Protein AF-A0A2V7IZ33-F1 (afdb_monomer_lite)

Radius of gyration: 12.31 Å; chains: 1; bounding box: 24×32×30 Å

Secondary structure (DSSP, 8-state):
-EEEEEETTS-EEEEEEEEE-SSEEEEEETTEEEEEEGGGEEEEEETTTEEE-SSSPPHHHHHHHHHHSSSTT---HHHHHHHHHHTT-SS-EE---

Sequence (97 aa):
MAVALALRGGGRAQGELLAVQDTALVVLARDTVTLVPYGALEAGQFSQVGDLRETPPAPDFARQLRLVSRFPQGLTPDLLARLLAAHGQSALKVVAR

Foldseek 3Di:
DWKWFQWPVGDIFTAAFAAQDPFWTFGCGPLAGATEGLVGTQKMADPVQGIGRDPPDDPVSSLVSLVPHNHSVDADPVNVCVSQVVSVHPDHHYDDD

pLDDT: mean 95.53, std 3.86, range [65.06, 98.38]

Structure (mmCIF, N/CA/C/O backbone):
data_AF-A0A2V7IZ33-F1
#
_entry.id   AF-A0A2V7IZ33-F1
#
loop_
_atom_site.group_PDB
_atom_site.id
_atom_site.type_symbol
_atom_site.label_atom_id
_atom_site.label_alt_id
_atom_site.label_comp_id
_atom_site.label_asym_id
_atom_site.label_entity_id
_atom_site.label_seq_id
_atom_site.pdbx_PDB_ins_code
_atom_site.Cartn_x
_atom_site.Cartn_y
_atom_site.Cartn_z
_atom_site.occupancy
_atom_site.B_iso_or_equiv
_atom_site.auth_seq_id
_atom_site.auth_comp_id
_atom_site.auth_asym_id
_atom_site.auth_atom_id
_atom_site.pdbx_PDB_model_num
ATOM 1 N N . MET A 1 1 ? -8.364 0.876 -6.922 1.00 91.44 1 MET A N 1
ATOM 2 C CA . MET A 1 1 ? -7.981 -0.271 -7.793 1.00 91.44 1 MET A CA 1
ATOM 3 C C . MET A 1 1 ? -7.758 -1.531 -6.959 1.00 91.44 1 MET A C 1
ATOM 5 O O . MET A 1 1 ? -7.078 -1.437 -5.944 1.00 91.44 1 MET A O 1
ATOM 9 N N . ALA A 1 2 ? -8.255 -2.698 -7.391 1.00 96.38 2 ALA A N 1
ATOM 10 C CA . ALA A 1 2 ? -8.030 -3.973 -6.697 1.00 96.38 2 ALA A CA 1
ATOM 11 C C . ALA A 1 2 ? -6.611 -4.535 -6.915 1.00 96.38 2 ALA A C 1
ATOM 13 O O . ALA A 1 2 ? -6.087 -4.479 -8.035 1.00 96.38 2 ALA A O 1
ATOM 14 N N . VAL A 1 3 ? -6.024 -5.100 -5.857 1.00 97.38 3 VAL A N 1
ATOM 15 C CA . VAL A 1 3 ? -4.674 -5.680 -5.840 1.00 97.38 3 VAL A CA 1
ATOM 16 C C . VAL A 1 3 ? -4.607 -6.985 -5.055 1.00 97.38 3 VAL A C 1
ATOM 18 O O . VAL A 1 3 ? -5.328 -7.170 -4.073 1.00 97.38 3 VAL A O 1
ATOM 21 N N . ALA A 1 4 ? -3.687 -7.858 -5.457 1.00 97.75 4 ALA A N 1
ATOM 22 C CA . ALA A 1 4 ? -3.270 -9.037 -4.708 1.00 97.75 4 ALA A CA 1
ATOM 23 C C . ALA A 1 4 ? -1.743 -9.043 -4.585 1.00 97.75 4 ALA A C 1
ATOM 25 O O . ALA A 1 4 ? -1.038 -8.941 -5.580 1.00 97.75 4 ALA A O 1
ATOM 26 N N . LEU A 1 5 ? -1.229 -9.138 -3.367 1.00 97.44 5 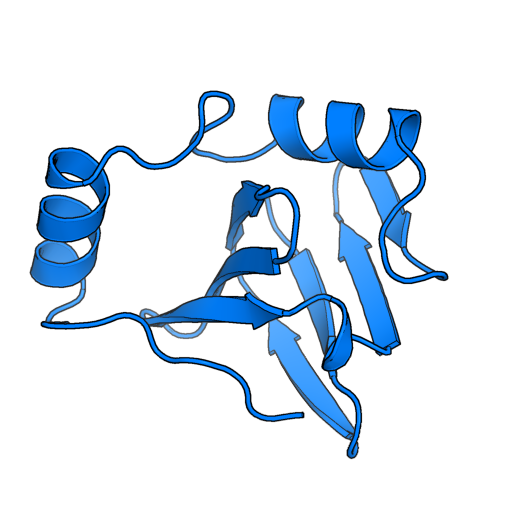LEU A N 1
ATOM 27 C CA . LEU A 1 5 ? 0.188 -9.047 -3.036 1.00 97.44 5 LEU A CA 1
ATOM 28 C C . LEU A 1 5 ? 0.651 -10.366 -2.417 1.00 97.44 5 LEU A C 1
ATOM 30 O O . LEU A 1 5 ? 0.039 -10.849 -1.460 1.00 97.44 5 LEU A O 1
ATOM 34 N N . ALA A 1 6 ? 1.738 -10.918 -2.946 1.00 97.00 6 ALA A N 1
ATOM 35 C CA . ALA A 1 6 ? 2.485 -12.010 -2.341 1.00 97.00 6 ALA A CA 1
ATOM 36 C C . ALA A 1 6 ? 3.589 -11.414 -1.464 1.00 97.00 6 ALA A C 1
ATOM 38 O O . ALA A 1 6 ? 4.399 -10.610 -1.928 1.00 97.00 6 ALA A O 1
ATOM 39 N N . LEU A 1 7 ? 3.584 -11.772 -0.186 1.00 96.00 7 LEU A N 1
ATOM 40 C CA . LEU A 1 7 ? 4.535 -11.287 0.803 1.00 96.00 7 LEU A CA 1
ATOM 41 C C . LEU A 1 7 ? 5.644 -12.315 0.985 1.00 96.00 7 LEU A C 1
ATOM 43 O O . LEU A 1 7 ? 5.388 -13.523 0.993 1.00 96.00 7 LEU A O 1
ATOM 47 N N . ARG A 1 8 ? 6.857 -11.825 1.228 1.00 93.62 8 ARG A N 1
ATOM 48 C CA . ARG A 1 8 ? 7.969 -12.676 1.647 1.00 93.62 8 ARG A CA 1
ATOM 49 C C . ARG A 1 8 ? 7.574 -13.409 2.932 1.00 93.62 8 ARG A C 1
ATOM 51 O O . ARG A 1 8 ? 6.897 -12.853 3.794 1.00 93.62 8 ARG A O 1
ATOM 58 N N . GLY A 1 9 ? 7.922 -14.691 3.019 1.00 89.62 9 GLY A N 1
ATOM 59 C CA . GLY A 1 9 ? 7.455 -15.570 4.100 1.00 89.62 9 GLY A CA 1
ATOM 60 C C . GLY A 1 9 ? 6.088 -16.224 3.850 1.00 89.62 9 GLY A C 1
ATOM 61 O O . GLY A 1 9 ? 5.533 -16.834 4.761 1.00 89.62 9 GLY A O 1
ATOM 62 N N . GLY A 1 10 ? 5.539 -16.127 2.631 1.00 89.44 10 GLY A N 1
ATOM 63 C CA . GLY A 1 10 ? 4.354 -16.881 2.196 1.00 89.44 10 GLY A CA 1
ATOM 64 C C . GLY A 1 10 ? 3.006 -16.239 2.539 1.00 89.44 10 GLY A C 1
ATOM 65 O O . GLY A 1 10 ? 1.953 -16.822 2.273 1.00 89.44 10 GLY A O 1
ATOM 66 N N . GLY A 1 11 ? 3.013 -15.032 3.108 1.00 92.69 11 GLY A N 1
ATOM 67 C CA . GLY A 1 11 ? 1.800 -14.266 3.379 1.00 92.69 11 GLY A CA 1
ATOM 68 C C . GLY A 1 11 ? 1.142 -13.730 2.103 1.00 92.69 11 GLY A C 1
ATOM 69 O O . GLY A 1 11 ? 1.773 -13.588 1.057 1.00 92.69 11 GLY A O 1
ATOM 70 N N . ARG A 1 12 ? -0.147 -13.382 2.188 1.00 94.38 12 ARG A N 1
ATOM 71 C CA . ARG A 1 12 ? -0.873 -12.702 1.105 1.00 94.38 12 ARG A CA 1
ATOM 72 C C . ARG A 1 12 ? -1.688 -11.533 1.640 1.00 94.38 12 ARG A C 1
ATOM 74 O O . ARG A 1 12 ? -2.346 -11.660 2.672 1.00 94.38 12 ARG A O 1
ATOM 81 N N . ALA A 1 13 ? -1.687 -10.423 0.912 1.00 94.56 13 ALA A N 1
ATOM 82 C CA . ALA A 1 13 ? -2.566 -9.286 1.164 1.00 94.56 13 ALA A CA 1
ATOM 83 C C . ALA A 1 13 ? -3.395 -8.996 -0.089 1.00 94.56 13 ALA A C 1
ATOM 85 O O . ALA A 1 13 ? -2.848 -8.848 -1.174 1.00 94.56 13 ALA A O 1
ATOM 86 N N . GLN A 1 14 ? -4.715 -8.918 0.051 1.00 96.56 14 GLN A N 1
ATOM 87 C CA . GLN A 1 14 ? -5.624 -8.611 -1.050 1.00 96.56 14 GLN A CA 1
ATOM 88 C C . GLN A 1 14 ? -6.561 -7.488 -0.629 1.00 96.56 14 GLN A C 1
ATOM 90 O O . GLN A 1 14 ? -7.023 -7.466 0.516 1.00 96.56 14 GLN A O 1
ATOM 95 N N . GLY A 1 15 ? -6.838 -6.571 -1.550 1.00 96.69 15 GLY A N 1
ATOM 96 C CA . GLY A 1 15 ? -7.729 -5.453 -1.285 1.00 96.69 15 GLY A CA 1
ATOM 97 C C . GLY A 1 15 ? -7.569 -4.329 -2.294 1.00 96.69 15 GLY A C 1
ATOM 98 O O . GLY A 1 15 ? -7.441 -4.586 -3.488 1.00 96.69 15 GLY A O 1
ATOM 99 N N . GLU A 1 16 ? -7.580 -3.087 -1.822 1.00 98.00 16 GLU A N 1
ATOM 100 C CA . GLU A 1 16 ? -7.483 -1.896 -2.666 1.00 98.00 16 GLU A CA 1
ATOM 101 C C . GLU A 1 16 ? -6.122 -1.201 -2.522 1.00 98.00 16 GLU A C 1
ATOM 103 O O . GLU A 1 16 ? -5.654 -0.984 -1.407 1.00 98.00 16 GLU A O 1
ATOM 108 N N . LEU A 1 17 ? -5.510 -0.783 -3.635 1.00 98.38 17 LEU A N 1
ATOM 109 C CA . LEU A 1 17 ? -4.374 0.140 -3.615 1.00 98.38 17 LEU A CA 1
ATOM 110 C C . LEU A 1 17 ? -4.839 1.558 -3.272 1.00 98.38 17 LEU A C 1
ATOM 112 O O . LEU A 1 17 ? -5.490 2.226 -4.082 1.00 98.38 17 LEU A O 1
ATOM 116 N N . LEU A 1 18 ? -4.443 2.030 -2.093 1.00 98.31 18 LEU A N 1
ATOM 117 C CA . LEU A 1 18 ? -4.755 3.373 -1.624 1.00 98.31 18 LEU A CA 1
ATOM 118 C C . LEU A 1 18 ? -3.741 4.385 -2.145 1.00 98.31 18 LEU A C 1
ATOM 120 O O . LEU A 1 18 ? -4.137 5.390 -2.722 1.00 98.31 18 LEU A O 1
ATOM 124 N N . ALA A 1 19 ? -2.449 4.116 -1.961 1.00 98.06 19 ALA A N 1
ATOM 125 C CA . ALA A 1 19 ? -1.373 5.010 -2.376 1.00 98.06 19 ALA A CA 1
ATOM 126 C C . ALA A 1 19 ? -0.068 4.245 -2.630 1.00 98.06 19 ALA A C 1
ATOM 128 O O . ALA A 1 19 ? 0.163 3.169 -2.074 1.00 98.06 19 ALA A O 1
ATOM 129 N N . VAL A 1 20 ? 0.809 4.842 -3.436 1.00 97.50 20 VAL A N 1
ATOM 130 C CA . VAL A 1 20 ? 2.157 4.338 -3.731 1.00 97.50 20 VAL A CA 1
ATOM 131 C C . VAL A 1 20 ? 3.173 5.325 -3.172 1.00 97.50 20 VAL A C 1
ATOM 133 O O . VAL A 1 20 ? 3.216 6.478 -3.600 1.00 97.50 20 VAL A O 1
ATOM 136 N N . GLN A 1 21 ? 4.002 4.869 -2.240 1.00 95.19 21 GLN A N 1
ATOM 137 C CA . GLN A 1 21 ? 5.088 5.645 -1.646 1.00 95.19 21 GLN A CA 1
ATOM 138 C C . GLN A 1 21 ? 6.439 5.195 -2.218 1.00 95.19 21 GLN A C 1
ATOM 140 O O . GLN A 1 21 ? 6.528 4.209 -2.956 1.00 95.19 21 GLN A O 1
ATOM 145 N N . ASP A 1 22 ? 7.503 5.919 -1.879 1.00 92.75 22 ASP A N 1
ATOM 146 C CA . ASP A 1 22 ? 8.843 5.651 -2.413 1.00 92.75 22 ASP A CA 1
ATOM 147 C C . ASP A 1 22 ? 9.425 4.320 -1.915 1.00 92.75 22 ASP A C 1
ATOM 149 O O . ASP A 1 22 ? 10.223 3.693 -2.605 1.00 92.75 22 ASP A O 1
ATOM 153 N N . THR A 1 23 ? 8.995 3.846 -0.741 1.00 94.56 23 THR A N 1
ATOM 154 C CA . THR A 1 23 ? 9.515 2.618 -0.113 1.00 94.56 23 THR A CA 1
ATOM 155 C C . THR A 1 23 ? 8.443 1.567 0.194 1.00 94.56 23 THR A C 1
ATOM 157 O O . THR A 1 23 ? 8.772 0.478 0.679 1.00 94.56 23 THR A O 1
ATOM 160 N N . ALA A 1 24 ? 7.169 1.862 -0.081 1.00 96.75 24 ALA A N 1
ATOM 161 C CA . ALA A 1 24 ? 6.045 1.012 0.295 1.00 96.75 24 ALA A CA 1
ATOM 162 C C . ALA A 1 24 ? 4.796 1.234 -0.570 1.00 96.75 24 ALA A C 1
ATOM 164 O O . ALA A 1 24 ? 4.608 2.282 -1.189 1.00 96.75 24 ALA A O 1
ATOM 165 N N . LEU A 1 25 ? 3.893 0.259 -0.523 1.00 97.62 25 LEU A N 1
ATOM 166 C CA . LEU A 1 25 ? 2.502 0.397 -0.946 1.00 97.62 25 LEU A CA 1
ATOM 167 C C . LEU A 1 25 ? 1.617 0.578 0.287 1.00 97.62 25 LEU A C 1
ATOM 169 O O . LEU A 1 25 ? 1.834 -0.075 1.307 1.00 97.62 25 LEU A O 1
ATOM 173 N N . VAL A 1 26 ? 0.589 1.418 0.186 1.00 98.06 26 VAL A N 1
ATOM 174 C CA . VAL A 1 26 ? -0.484 1.482 1.184 1.00 98.06 26 VAL A CA 1
ATOM 175 C C . VAL A 1 26 ? -1.723 0.842 0.582 1.00 98.06 26 VAL A C 1
ATOM 177 O O . VAL A 1 26 ? -2.199 1.269 -0.472 1.00 98.06 26 VAL A O 1
ATOM 180 N N . VAL A 1 27 ? -2.242 -0.186 1.248 1.00 98.06 27 VAL A N 1
ATOM 181 C CA . VAL A 1 27 ? -3.401 -0.956 0.793 1.00 98.06 27 VAL A CA 1
ATOM 182 C C . VAL A 1 27 ? -4.480 -1.011 1.862 1.00 98.06 27 VAL A C 1
ATOM 184 O O . VAL A 1 27 ? -4.179 -1.072 3.051 1.00 98.06 27 VAL A O 1
ATOM 187 N N . LEU A 1 28 ? -5.741 -1.018 1.446 1.00 98.12 28 LEU A N 1
ATOM 188 C CA . LEU A 1 28 ? -6.858 -1.375 2.310 1.00 98.12 28 LEU A CA 1
ATOM 189 C C . LEU A 1 28 ? -7.122 -2.867 2.135 1.00 98.12 28 LEU A C 1
ATOM 191 O O . LEU A 1 28 ? -7.634 -3.272 1.096 1.00 98.12 28 LEU A O 1
ATOM 195 N N . ALA A 1 29 ? -6.759 -3.678 3.124 1.00 95.38 29 ALA A N 1
ATOM 196 C CA . ALA A 1 29 ? -6.915 -5.129 3.083 1.00 95.38 29 ALA A CA 1
ATOM 197 C C . ALA A 1 29 ? -7.686 -5.602 4.317 1.00 95.38 29 ALA A C 1
ATOM 199 O O . ALA A 1 29 ? -7.264 -5.322 5.438 1.00 95.38 29 ALA A O 1
ATOM 200 N N . ARG A 1 30 ? -8.793 -6.334 4.119 1.00 90.94 30 ARG A N 1
ATOM 201 C CA . ARG A 1 30 ? -9.683 -6.798 5.209 1.00 90.94 30 ARG A CA 1
ATOM 202 C C . ARG A 1 30 ? -10.052 -5.657 6.172 1.00 90.94 30 ARG A C 1
ATOM 204 O O . ARG A 1 30 ? -9.788 -5.742 7.368 1.00 90.94 30 ARG A O 1
ATOM 211 N N . ASP A 1 31 ? -10.526 -4.549 5.604 1.00 93.19 31 ASP A N 1
ATOM 212 C CA . ASP A 1 31 ? -10.888 -3.311 6.314 1.00 93.19 31 ASP A CA 1
ATOM 213 C C . ASP A 1 31 ? -9.766 -2.668 7.144 1.00 93.19 31 ASP A C 1
ATOM 215 O O . ASP A 1 31 ? -10.021 -1.781 7.949 1.00 93.19 31 ASP A O 1
ATOM 219 N N . THR A 1 32 ? -8.513 -3.074 6.913 1.00 97.12 32 THR A N 1
ATOM 220 C CA . THR A 1 32 ? -7.334 -2.537 7.592 1.00 97.12 32 THR A CA 1
ATOM 221 C C . THR A 1 32 ? -6.431 -1.803 6.606 1.00 97.12 32 THR A C 1
ATOM 223 O O . THR A 1 32 ? -5.912 -2.387 5.648 1.00 97.12 32 THR A O 1
ATOM 226 N N . VAL A 1 33 ? -6.174 -0.525 6.871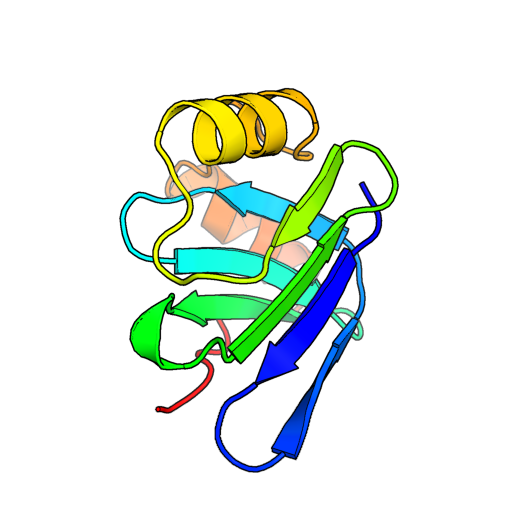 1.00 98.00 33 VAL A N 1
ATOM 227 C CA . VAL A 1 33 ? -5.151 0.273 6.198 1.00 98.00 33 VAL A CA 1
ATOM 228 C C . VAL A 1 33 ? -3.780 -0.273 6.594 1.00 98.00 33 VAL A C 1
ATOM 230 O O . VAL A 1 33 ? -3.352 -0.190 7.752 1.00 98.00 33 VAL A O 1
ATOM 233 N N . THR A 1 34 ? -3.109 -0.867 5.617 1.00 97.75 34 THR A N 1
ATOM 234 C CA . THR A 1 34 ? -1.873 -1.624 5.781 1.00 97.75 34 THR A CA 1
ATOM 235 C C . THR A 1 34 ? -0.772 -1.015 4.923 1.00 97.75 34 THR A C 1
ATOM 237 O O . THR A 1 34 ? -0.954 -0.787 3.728 1.00 97.75 34 THR A O 1
ATOM 240 N N . LEU A 1 35 ? 0.388 -0.782 5.526 1.00 97.50 35 LEU A N 1
ATOM 241 C CA . LEU A 1 35 ? 1.616 -0.410 4.840 1.00 97.50 35 LEU A CA 1
ATOM 242 C C . LEU A 1 35 ? 2.428 -1.674 4.542 1.00 97.50 35 LEU A C 1
ATOM 244 O O . LEU A 1 35 ? 2.772 -2.440 5.445 1.00 97.50 35 LEU A O 1
ATOM 248 N N . VAL A 1 36 ? 2.729 -1.881 3.263 1.00 97.50 36 VAL A N 1
ATOM 249 C CA . VAL A 1 36 ? 3.502 -3.012 2.746 1.00 97.50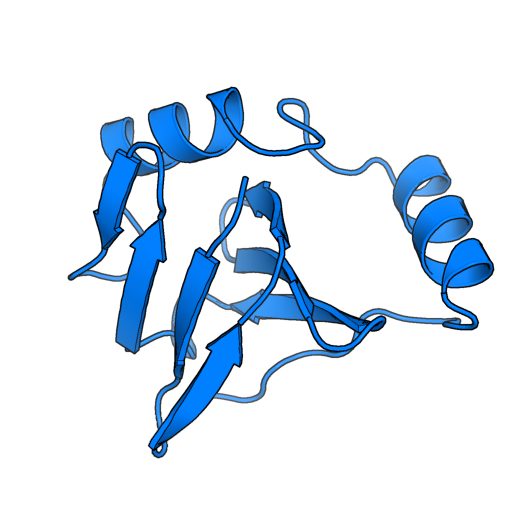 36 VAL A CA 1
ATOM 250 C C . VAL A 1 36 ? 4.825 -2.477 2.197 1.00 97.50 36 VAL A C 1
ATOM 252 O O . VAL A 1 36 ? 4.846 -1.935 1.088 1.00 97.50 36 VAL A O 1
ATOM 255 N N . PRO A 1 37 ? 5.935 -2.584 2.948 1.00 97.31 37 PRO A N 1
ATOM 256 C CA . PRO A 1 37 ? 7.249 -2.178 2.458 1.00 97.31 37 PRO A CA 1
ATOM 257 C C . PRO A 1 37 ? 7.661 -3.013 1.242 1.00 97.31 37 PRO A C 1
ATOM 259 O O . PRO A 1 37 ? 7.455 -4.226 1.242 1.00 97.31 37 PRO A O 1
ATOM 262 N N . TYR A 1 38 ? 8.336 -2.419 0.251 1.00 96.25 38 TYR A N 1
ATOM 263 C CA . TYR A 1 38 ? 8.822 -3.184 -0.913 1.00 96.25 38 TYR A CA 1
ATOM 264 C C . TYR A 1 38 ? 9.759 -4.328 -0.514 1.00 96.25 38 TYR A C 1
ATOM 266 O O . TYR A 1 38 ? 9.736 -5.384 -1.129 1.00 96.25 38 TYR A O 1
ATOM 274 N N . GLY A 1 39 ? 10.531 -4.159 0.564 1.00 95.69 39 GLY A N 1
ATOM 275 C CA . GLY A 1 39 ? 11.406 -5.212 1.088 1.00 95.69 39 GLY A CA 1
ATOM 276 C C . GLY A 1 39 ? 10.681 -6.427 1.682 1.00 95.69 39 GLY A C 1
ATOM 277 O O . GLY A 1 39 ? 11.336 -7.439 1.901 1.00 95.69 39 GLY A O 1
ATOM 278 N N . ALA A 1 40 ? 9.374 -6.331 1.947 1.00 96.12 40 ALA A N 1
ATOM 279 C CA . ALA A 1 40 ? 8.525 -7.434 2.408 1.00 96.12 40 ALA A CA 1
ATOM 280 C C . ALA A 1 40 ? 7.640 -8.001 1.281 1.00 96.12 40 ALA A C 1
ATOM 282 O O . ALA A 1 40 ? 6.932 -8.986 1.481 1.00 96.12 40 ALA A O 1
ATOM 283 N N . LEU A 1 41 ? 7.658 -7.381 0.099 1.00 96.06 41 LEU A N 1
ATOM 284 C CA . LEU A 1 41 ? 6.877 -7.795 -1.057 1.00 96.06 41 LEU A CA 1
ATOM 285 C C . LEU A 1 41 ? 7.714 -8.750 -1.923 1.00 96.06 41 LEU A C 1
ATOM 287 O O . LEU A 1 41 ? 8.913 -8.549 -2.120 1.00 96.06 41 LEU A O 1
ATOM 291 N N . GLU A 1 42 ? 7.089 -9.819 -2.397 1.00 96.12 42 GLU A N 1
ATOM 292 C CA . GLU A 1 42 ? 7.690 -10.778 -3.329 1.00 96.12 42 GLU A CA 1
ATOM 293 C C . GLU A 1 42 ? 7.186 -10.521 -4.750 1.00 96.12 42 GLU A C 1
ATOM 295 O O . GLU A 1 42 ? 7.976 -10.356 -5.672 1.00 96.12 42 GLU A O 1
ATOM 300 N N . ALA A 1 43 ? 5.867 -10.410 -4.909 1.00 96.75 43 ALA A N 1
ATOM 301 C CA . ALA A 1 43 ? 5.213 -10.099 -6.173 1.00 96.75 43 ALA A CA 1
ATOM 302 C C . ALA A 1 43 ? 3.855 -9.431 -5.922 1.00 96.75 43 ALA A C 1
ATOM 304 O O . ALA A 1 43 ? 3.314 -9.474 -4.814 1.00 96.75 43 ALA A O 1
ATOM 305 N N . GLY A 1 44 ? 3.266 -8.832 -6.953 1.00 97.50 44 GLY A N 1
ATOM 306 C CA . GLY A 1 44 ? 1.930 -8.249 -6.870 1.00 97.50 44 GLY A CA 1
ATOM 307 C C . GLY A 1 44 ? 1.180 -8.307 -8.191 1.00 97.50 44 GLY A C 1
ATOM 308 O O . GLY A 1 44 ? 1.787 -8.284 -9.251 1.00 97.50 44 GLY A O 1
ATOM 309 N N . GLN A 1 45 ? -0.142 -8.351 -8.125 1.00 98.00 45 GLN A N 1
ATOM 310 C CA . GLN A 1 45 ? -1.041 -8.265 -9.268 1.00 98.00 45 GLN A CA 1
ATOM 311 C C . GLN A 1 45 ? -1.943 -7.053 -9.083 1.00 98.00 45 GLN A C 1
ATOM 313 O O . GLN A 1 45 ? -2.618 -6.916 -8.058 1.00 98.00 45 GLN A O 1
ATOM 318 N N . PHE A 1 46 ? -1.949 -6.174 -10.077 1.00 97.94 46 PHE A N 1
ATOM 319 C CA . PHE A 1 46 ? -2.685 -4.919 -10.070 1.00 97.94 46 PHE A CA 1
ATOM 320 C C . PHE A 1 46 ? -3.673 -4.943 -11.226 1.00 97.94 46 PHE A C 1
ATOM 322 O O . PHE A 1 46 ? -3.275 -4.876 -12.386 1.00 97.94 46 PHE A O 1
ATOM 329 N N . SER A 1 47 ? -4.964 -5.027 -10.907 1.00 96.62 47 SER A N 1
ATOM 330 C CA . SER A 1 47 ? -6.036 -5.293 -11.885 1.00 96.62 47 SER A CA 1
ATOM 331 C C . SER A 1 47 ? -6.060 -4.369 -13.112 1.00 96.62 47 SER A C 1
ATOM 333 O O . SER A 1 47 ? -6.547 -4.783 -14.157 1.00 96.62 47 SER A O 1
ATOM 335 N N . GLN A 1 48 ? -5.540 -3.141 -13.008 1.00 95.75 48 GLN A N 1
ATOM 336 C CA . GLN A 1 48 ? -5.541 -2.156 -14.099 1.00 95.75 48 GLN A CA 1
ATOM 337 C C . GLN A 1 48 ? -4.154 -1.878 -14.702 1.00 95.75 48 GLN A C 1
ATOM 339 O O . GLN A 1 48 ? -4.055 -1.056 -15.608 1.00 95.75 48 GLN A O 1
ATOM 344 N N . VAL A 1 49 ? -3.087 -2.512 -14.200 1.00 96.38 49 VAL A N 1
ATOM 345 C CA . VAL A 1 49 ? -1.701 -2.238 -14.638 1.00 96.38 49 VAL A CA 1
ATOM 346 C C . VAL A 1 49 ? -0.975 -3.515 -15.049 1.00 96.38 49 VAL A C 1
ATOM 348 O O . VAL A 1 49 ? -0.307 -3.530 -16.076 1.00 96.38 49 VAL A O 1
ATOM 351 N N . GLY A 1 50 ? -1.133 -4.595 -14.284 1.00 96.44 50 GLY A N 1
ATOM 352 C CA . GLY A 1 50 ? -0.479 -5.877 -14.530 1.00 96.44 50 GLY A CA 1
ATOM 353 C C . GLY A 1 50 ? 0.313 -6.374 -13.325 1.00 96.44 50 GLY A C 1
ATOM 354 O O . GLY A 1 50 ? 0.041 -6.001 -12.180 1.00 96.44 50 GLY A O 1
ATOM 355 N N . ASP A 1 51 ? 1.291 -7.234 -13.595 1.00 97.31 51 ASP A N 1
ATOM 356 C CA . ASP A 1 51 ? 2.053 -7.934 -12.566 1.00 97.31 51 ASP A CA 1
ATOM 357 C C . ASP A 1 51 ? 3.343 -7.192 -12.204 1.00 97.31 51 ASP A C 1
ATOM 359 O O . ASP A 1 51 ? 4.177 -6.892 -13.058 1.00 97.31 51 ASP A O 1
ATOM 363 N N . LEU A 1 52 ? 3.547 -6.981 -10.909 1.00 96.25 52 LEU A N 1
ATOM 364 C CA . LEU A 1 52 ? 4.822 -6.598 -10.326 1.00 96.25 52 LEU A CA 1
ATOM 365 C C . LEU A 1 52 ? 5.619 -7.857 -9.988 1.00 96.25 52 LEU A C 1
ATOM 367 O O . LEU A 1 52 ? 5.222 -8.629 -9.114 1.00 96.25 52 LEU A O 1
ATOM 371 N N . ARG A 1 53 ? 6.751 -8.043 -10.667 1.00 93.81 53 ARG A N 1
ATOM 372 C CA . ARG A 1 53 ? 7.647 -9.200 -10.483 1.00 93.81 53 ARG A CA 1
ATOM 373 C C . ARG A 1 53 ? 8.942 -8.859 -9.750 1.00 93.81 53 ARG A C 1
ATOM 375 O O . ARG A 1 53 ? 9.630 -9.755 -9.282 1.00 93.81 53 ARG A O 1
ATOM 382 N N . GLU A 1 54 ? 9.259 -7.573 -9.655 1.00 92.00 54 GLU A N 1
ATOM 383 C CA . GLU A 1 54 ? 10.481 -7.067 -9.037 1.00 92.00 54 GLU A CA 1
ATOM 384 C C . GLU A 1 54 ? 10.142 -5.941 -8.064 1.00 92.00 54 GLU A C 1
ATOM 386 O O . GLU A 1 54 ? 9.230 -5.147 -8.297 1.00 92.00 54 GLU A O 1
ATOM 391 N N . THR A 1 55 ? 10.868 -5.879 -6.952 1.00 91.75 55 THR A N 1
ATOM 392 C CA . THR A 1 55 ? 10.634 -4.907 -5.880 1.00 91.75 55 THR A CA 1
ATOM 393 C C . THR A 1 55 ? 11.959 -4.245 -5.498 1.00 91.75 55 THR A C 1
ATOM 395 O O . THR A 1 55 ? 12.891 -4.974 -5.142 1.00 91.75 55 THR A O 1
ATOM 398 N N . PRO A 1 56 ? 12.065 -2.904 -5.494 1.00 93.25 56 PRO A N 1
ATOM 399 C CA . PRO A 1 56 ? 11.006 -1.927 -5.768 1.00 93.25 56 PRO A CA 1
ATOM 400 C C . PRO A 1 56 ? 10.549 -1.917 -7.243 1.00 93.25 56 PRO A C 1
ATOM 402 O O . PRO A 1 56 ? 11.298 -2.354 -8.113 1.00 93.25 56 PRO A O 1
ATOM 405 N N . PRO A 1 57 ? 9.328 -1.430 -7.535 1.00 95.06 57 PRO A N 1
ATOM 406 C CA . PRO A 1 57 ? 8.834 -1.296 -8.902 1.00 95.06 57 PRO A CA 1
ATOM 407 C C . PRO A 1 57 ? 9.716 -0.367 -9.738 1.00 95.06 57 PRO A C 1
ATOM 409 O O . PRO A 1 57 ? 10.185 0.664 -9.251 1.00 95.06 57 PRO A O 1
ATOM 412 N N . ALA A 1 58 ? 9.858 -0.687 -11.026 1.00 95.94 58 ALA A N 1
ATOM 413 C CA . ALA A 1 58 ? 10.468 0.217 -11.994 1.00 95.94 58 ALA A CA 1
ATOM 414 C C . ALA A 1 58 ? 9.740 1.582 -12.007 1.00 95.94 58 ALA A C 1
ATOM 416 O O . ALA A 1 58 ? 8.518 1.617 -11.817 1.00 95.94 58 ALA A O 1
ATOM 417 N N . PRO A 1 59 ? 10.437 2.705 -12.273 1.00 95.12 59 PRO A N 1
ATOM 418 C CA . PRO A 1 59 ? 9.855 4.047 -12.176 1.00 95.12 59 PRO A CA 1
ATOM 419 C C . PRO A 1 59 ? 8.561 4.243 -12.976 1.00 95.12 59 PRO A C 1
ATOM 421 O O . PRO A 1 59 ? 7.607 4.839 -12.476 1.00 95.12 59 PRO A O 1
ATOM 424 N N . ASP A 1 60 ? 8.490 3.708 -14.197 1.00 95.94 60 ASP A N 1
ATOM 425 C CA . ASP A 1 60 ? 7.292 3.821 -15.035 1.00 95.94 60 ASP A CA 1
ATOM 426 C C . ASP A 1 60 ? 6.126 2.991 -14.502 1.00 95.94 60 ASP A C 1
ATOM 428 O O . ASP A 1 60 ? 4.993 3.475 -14.471 1.00 95.94 60 ASP A O 1
ATOM 432 N N . PHE A 1 61 ? 6.407 1.795 -13.984 1.00 96.75 61 PHE A N 1
ATOM 433 C CA . PHE A 1 61 ? 5.400 0.965 -13.330 1.00 96.75 61 PHE A CA 1
ATOM 434 C C . PHE A 1 61 ? 4.869 1.652 -12.066 1.00 96.75 61 PHE A C 1
ATOM 436 O O . PHE A 1 61 ? 3.661 1.770 -11.875 1.00 96.75 61 PHE A O 1
ATOM 443 N N . ALA A 1 62 ? 5.757 2.203 -11.230 1.00 96.31 62 ALA A N 1
ATOM 444 C CA . ALA A 1 62 ? 5.377 2.960 -10.038 1.00 96.31 62 ALA A CA 1
ATOM 445 C C . ALA A 1 62 ? 4.509 4.184 -10.385 1.00 96.31 62 ALA A C 1
ATOM 447 O O . ALA A 1 62 ? 3.531 4.473 -9.692 1.00 96.31 62 ALA A O 1
ATOM 448 N N . ARG A 1 63 ? 4.827 4.882 -11.483 1.00 96.19 63 ARG A N 1
ATOM 449 C CA . ARG A 1 63 ? 4.040 6.010 -12.000 1.00 96.19 63 ARG A CA 1
ATOM 450 C C . ARG A 1 63 ? 2.641 5.573 -12.429 1.00 96.19 63 ARG A C 1
ATOM 452 O O . ARG A 1 63 ? 1.671 6.227 -12.055 1.00 96.19 63 ARG A O 1
ATOM 459 N N . GLN A 1 64 ? 2.527 4.465 -13.160 1.00 97.19 64 GLN A N 1
ATOM 460 C CA . GLN A 1 64 ? 1.233 3.895 -13.541 1.00 97.19 64 GLN A CA 1
ATOM 461 C C . GLN A 1 64 ? 0.411 3.533 -12.303 1.00 97.19 64 GLN A C 1
ATOM 463 O O . GLN A 1 64 ? -0.727 3.979 -12.195 1.00 97.19 64 GLN A O 1
ATOM 468 N N . LEU A 1 65 ? 1.004 2.827 -11.331 1.00 97.56 65 LEU A N 1
ATOM 469 C CA . LEU A 1 65 ? 0.340 2.485 -10.071 1.00 97.56 65 LEU A CA 1
ATOM 470 C C . LEU A 1 65 ? -0.170 3.723 -9.317 1.00 97.56 65 LEU A C 1
ATOM 472 O O . LEU A 1 65 ? -1.278 3.686 -8.783 1.00 97.56 65 LEU A O 1
ATOM 476 N N . ARG A 1 66 ? 0.604 4.821 -9.280 1.00 97.25 66 ARG A N 1
ATOM 477 C CA . ARG A 1 66 ? 0.171 6.092 -8.670 1.00 97.25 66 ARG A CA 1
ATOM 478 C C . ARG A 1 66 ? -1.102 6.607 -9.333 1.00 97.25 66 ARG A C 1
ATOM 480 O O . ARG A 1 66 ? -2.069 6.877 -8.627 1.00 97.25 66 ARG A O 1
ATOM 487 N N . LEU A 1 67 ? -1.132 6.672 -10.665 1.00 96.88 67 LEU A N 1
ATOM 488 C CA . LEU A 1 67 ? -2.271 7.200 -11.426 1.00 96.88 67 LEU A CA 1
ATOM 489 C C . LEU A 1 67 ? -3.581 6.440 -11.174 1.00 96.88 67 LEU A C 1
ATOM 491 O O . LEU A 1 67 ? -4.640 7.058 -11.156 1.00 96.88 67 LEU A O 1
ATOM 495 N N . VAL A 1 68 ? -3.512 5.123 -10.963 1.00 96.75 68 VAL A N 1
ATOM 496 C CA . VAL A 1 68 ? -4.697 4.270 -10.742 1.00 96.75 68 VAL A CA 1
ATOM 497 C C . VAL A 1 68 ? -4.995 3.986 -9.262 1.00 96.75 68 VAL A C 1
ATOM 499 O O . VAL A 1 68 ? -5.969 3.301 -8.932 1.00 96.75 68 VAL A O 1
ATOM 502 N N . SER A 1 69 ? -4.152 4.468 -8.346 1.00 97.56 69 SER A N 1
ATOM 503 C CA . SER A 1 69 ? -4.404 4.370 -6.906 1.00 97.56 69 SER A CA 1
ATOM 504 C C . SER A 1 69 ? -5.558 5.283 -6.483 1.00 97.56 69 SER A C 1
ATOM 506 O O . SER A 1 69 ? -5.886 6.250 -7.169 1.00 97.56 69 SER A O 1
ATOM 508 N N . ARG A 1 70 ? -6.187 4.996 -5.337 1.00 97.12 70 ARG A N 1
ATOM 509 C CA . ARG A 1 70 ? -7.290 5.827 -4.824 1.00 97.12 70 ARG A CA 1
ATOM 510 C C . ARG A 1 70 ? -6.847 7.253 -4.478 1.00 97.12 70 ARG A C 1
ATOM 512 O O . ARG A 1 70 ? -7.634 8.187 -4.611 1.00 97.12 70 ARG A O 1
ATOM 519 N N . PHE A 1 71 ? -5.596 7.417 -4.055 1.00 97.19 71 PHE A N 1
ATOM 520 C CA . PHE A 1 71 ? -4.984 8.698 -3.720 1.00 97.19 71 PHE A CA 1
ATOM 521 C C . PHE A 1 71 ? -3.697 8.905 -4.539 1.00 97.19 71 PHE A C 1
ATOM 523 O O . PHE A 1 71 ? -2.595 8.714 -4.015 1.00 97.19 71 PHE A O 1
ATOM 530 N N . PRO A 1 72 ? -3.803 9.326 -5.817 1.00 95.81 72 PRO A N 1
ATOM 531 C CA . PRO A 1 72 ? -2.650 9.453 -6.718 1.00 95.81 72 PRO A CA 1
ATOM 532 C C . PRO A 1 72 ? -1.574 10.435 -6.255 1.00 95.81 72 PRO A C 1
ATOM 534 O O . PRO A 1 72 ? -0.401 10.265 -6.575 1.00 95.81 72 PRO A O 1
ATOM 537 N N . GLN A 1 73 ? -1.973 11.447 -5.481 1.00 93.12 73 GLN A N 1
ATOM 538 C CA . GLN A 1 73 ? -1.078 12.448 -4.891 1.00 93.12 73 GLN A CA 1
ATOM 539 C C . GLN A 1 73 ? -0.459 11.982 -3.559 1.00 93.12 73 GLN A C 1
ATOM 541 O O . GLN A 1 73 ? 0.239 12.744 -2.896 1.00 93.12 73 GLN A O 1
ATOM 546 N N . GLY A 1 74 ? -0.720 10.736 -3.151 1.00 93.56 74 GLY A N 1
ATOM 547 C CA . GLY A 1 74 ? -0.326 10.191 -1.859 1.00 93.56 74 GLY A CA 1
ATOM 548 C C . GLY A 1 74 ? -1.318 10.502 -0.736 1.00 93.56 74 GLY A C 1
ATOM 549 O O . GLY A 1 74 ? -2.382 11.086 -0.937 1.00 93.56 74 GLY A O 1
ATOM 550 N N . LEU A 1 75 ? -0.959 10.071 0.474 1.00 94.56 75 LEU A N 1
ATOM 551 C CA . LEU A 1 75 ? -1.733 10.292 1.695 1.00 94.56 75 LEU A CA 1
ATOM 552 C C . LEU A 1 75 ? -1.044 11.368 2.535 1.00 94.56 75 LEU A C 1
ATOM 554 O O . LEU A 1 75 ? 0.019 11.117 3.102 1.00 94.56 75 LEU A O 1
ATOM 558 N N . THR A 1 76 ? -1.650 12.552 2.633 1.00 94.44 76 THR A N 1
ATOM 559 C CA . THR A 1 76 ? -1.213 13.563 3.607 1.00 94.44 76 THR A CA 1
ATOM 560 C C . THR A 1 76 ? -1.481 13.073 5.036 1.00 94.44 76 THR A C 1
ATOM 562 O O . THR A 1 76 ? -2.351 12.215 5.225 1.00 94.44 76 THR A O 1
ATOM 565 N N . PRO A 1 77 ? -0.796 13.611 6.063 1.00 94.50 77 PRO A N 1
ATOM 566 C CA . PRO A 1 77 ? -1.019 13.203 7.452 1.00 94.50 77 PRO A CA 1
ATOM 567 C C . PRO A 1 77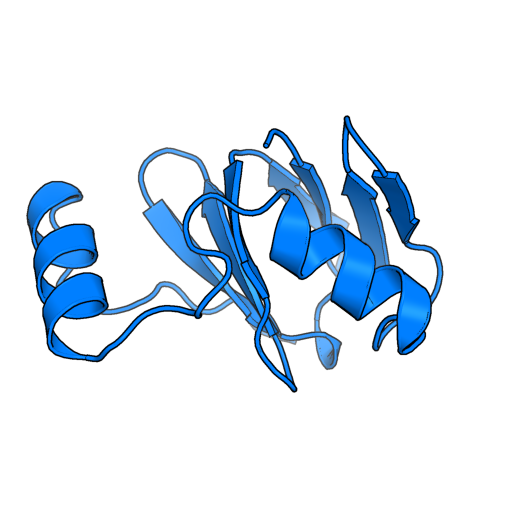 ? -2.487 13.303 7.896 1.00 94.50 77 PRO A C 1
ATOM 569 O O . PRO A 1 77 ? -3.023 12.345 8.450 1.00 94.50 77 PRO A O 1
ATOM 572 N N . ASP A 1 78 ? -3.180 14.400 7.573 1.00 96.19 78 ASP A N 1
ATOM 573 C CA . ASP A 1 78 ? -4.596 14.591 7.926 1.00 96.19 78 ASP A CA 1
ATOM 574 C C . ASP A 1 78 ? -5.540 13.633 7.192 1.00 96.19 78 ASP A C 1
ATOM 576 O O . ASP A 1 78 ? -6.591 13.246 7.709 1.00 96.19 78 ASP A O 1
A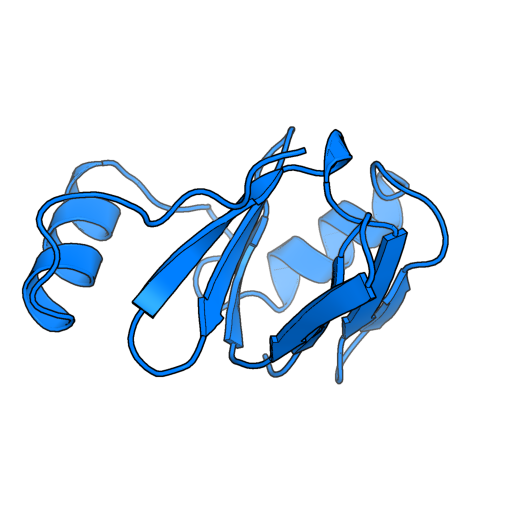TOM 580 N N . LEU A 1 79 ? -5.214 13.280 5.946 1.00 95.56 79 LEU A N 1
ATOM 581 C CA . LEU A 1 79 ? -5.996 12.317 5.178 1.00 95.56 79 LEU A CA 1
ATOM 582 C C . LEU A 1 79 ? -5.779 10.900 5.710 1.00 95.56 79 LEU A C 1
ATOM 584 O O . LEU A 1 79 ? -6.747 10.162 5.871 1.00 95.56 79 LEU A O 1
ATOM 588 N N . LEU A 1 80 ? -4.533 10.546 6.034 1.00 96.62 80 LEU A N 1
ATOM 589 C CA . LEU A 1 80 ? -4.204 9.278 6.673 1.00 96.62 80 LEU A CA 1
ATOM 590 C C . LEU A 1 80 ? -4.921 9.147 8.020 1.00 96.62 80 LEU A C 1
ATOM 592 O O . LEU A 1 80 ? -5.550 8.124 8.257 1.00 96.62 80 LEU A O 1
ATOM 596 N N . ALA A 1 81 ? -4.889 10.178 8.867 1.00 96.94 81 ALA A N 1
ATOM 597 C CA . ALA A 1 81 ? -5.567 10.164 10.163 1.00 96.94 81 ALA A CA 1
ATOM 598 C C . ALA A 1 81 ? -7.081 9.941 10.020 1.00 96.94 81 ALA A C 1
ATOM 600 O O . ALA A 1 81 ? -7.651 9.095 10.708 1.00 96.94 81 ALA A O 1
ATOM 601 N N . ARG A 1 82 ? -7.729 10.640 9.078 1.00 96.50 82 ARG A N 1
ATOM 602 C CA . ARG A 1 82 ? -9.159 10.450 8.782 1.00 96.50 82 ARG A CA 1
ATOM 603 C C . ARG A 1 82 ? -9.463 9.056 8.245 1.00 96.50 82 ARG A C 1
ATOM 605 O O . ARG A 1 82 ? -10.457 8.459 8.647 1.00 96.50 82 ARG A O 1
ATOM 612 N N . LEU A 1 83 ? -8.612 8.536 7.362 1.00 96.62 83 LEU A N 1
ATOM 613 C CA . LEU A 1 83 ? -8.763 7.192 6.817 1.00 96.62 83 LEU A CA 1
ATOM 614 C C . LEU A 1 83 ? -8.623 6.135 7.920 1.00 96.62 83 LEU A C 1
ATOM 616 O O . LEU A 1 83 ? -9.474 5.263 8.033 1.00 96.62 83 LEU A O 1
ATOM 620 N N . LEU A 1 84 ? -7.597 6.237 8.766 1.00 98.00 84 LEU A N 1
ATOM 621 C CA . LEU A 1 84 ? -7.395 5.331 9.895 1.00 98.00 84 LEU A CA 1
ATOM 622 C C . LEU A 1 84 ? -8.588 5.375 10.858 1.00 98.00 84 LEU A C 1
ATOM 624 O O . LEU A 1 84 ? -9.138 4.324 11.174 1.00 98.00 84 LEU A O 1
ATOM 628 N N . ALA A 1 85 ? -9.055 6.567 11.240 1.00 97.50 85 ALA A N 1
ATOM 629 C CA . ALA A 1 85 ? -10.217 6.725 12.113 1.00 97.50 85 ALA A CA 1
ATOM 630 C C . ALA A 1 85 ? -11.492 6.099 11.519 1.00 97.50 85 ALA A C 1
ATOM 632 O O . ALA A 1 85 ? -12.232 5.427 12.234 1.00 97.50 85 ALA A O 1
ATOM 633 N N . ALA A 1 86 ? -11.720 6.252 10.208 1.00 97.00 86 ALA A N 1
ATOM 634 C CA . ALA A 1 86 ? -12.849 5.630 9.509 1.00 97.00 86 ALA A CA 1
ATOM 635 C C . ALA A 1 86 ? -12.803 4.090 9.528 1.00 97.00 86 ALA A C 1
ATOM 637 O O . ALA A 1 86 ? -13.844 3.445 9.441 1.00 97.00 86 ALA A O 1
ATOM 638 N N . HIS A 1 87 ? -11.610 3.510 9.678 1.00 96.94 87 HIS A N 1
ATOM 639 C CA . HIS A 1 87 ? -11.376 2.071 9.803 1.00 96.94 87 HIS A CA 1
ATOM 640 C C . HIS A 1 87 ? -11.114 1.627 11.257 1.00 96.94 87 HIS A C 1
ATOM 642 O O . HIS A 1 87 ? -10.674 0.503 11.491 1.00 96.94 87 HIS A O 1
ATOM 648 N N . GLY A 1 88 ? -11.364 2.489 12.253 1.00 97.06 88 GLY A N 1
ATOM 649 C CA . GLY A 1 88 ? -11.157 2.166 13.671 1.00 97.06 88 GLY A CA 1
ATOM 650 C C . GLY A 1 88 ? -9.688 1.976 14.071 1.00 97.06 88 GLY A C 1
ATOM 651 O O . GLY A 1 88 ? -9.395 1.347 15.085 1.00 97.06 88 GLY A O 1
ATOM 652 N N . GLN A 1 89 ? -8.754 2.501 13.278 1.00 97.69 89 GLN A N 1
ATOM 653 C CA . GLN A 1 89 ? -7.317 2.417 13.510 1.00 97.69 89 GLN A CA 1
ATOM 654 C C . GLN A 1 89 ? -6.765 3.722 14.088 1.00 97.69 89 GLN A C 1
ATOM 656 O O . GLN A 1 89 ? -7.135 4.818 13.677 1.00 97.69 89 GLN A O 1
ATOM 661 N N . SER A 1 90 ? -5.797 3.594 14.993 1.00 95.50 90 SER A N 1
ATOM 662 C CA . SER A 1 90 ? -4.944 4.702 15.442 1.00 95.50 90 SER A CA 1
ATOM 663 C C . SER A 1 90 ? -3.608 4.762 14.692 1.00 95.50 90 SER A C 1
ATOM 665 O O . SER A 1 90 ? -2.943 5.794 14.698 1.00 95.50 90 SER A O 1
ATOM 667 N N . ALA A 1 91 ? -3.215 3.668 14.031 1.00 96.00 91 ALA A N 1
ATOM 668 C CA . ALA A 1 91 ? -1.966 3.549 13.289 1.00 96.00 91 ALA A CA 1
ATOM 669 C C . ALA A 1 91 ? -2.090 2.571 12.110 1.00 96.00 91 ALA A C 1
ATOM 671 O O . ALA A 1 91 ? -2.959 1.692 12.081 1.00 96.00 91 ALA A O 1
ATOM 672 N N . LEU A 1 92 ? -1.180 2.712 11.143 1.00 95.94 92 LEU A N 1
ATOM 673 C CA . LEU A 1 92 ? -1.020 1.758 10.048 1.00 95.94 92 LEU A CA 1
ATOM 674 C C . LEU A 1 92 ? -0.624 0.387 10.595 1.00 95.94 92 LEU A C 1
ATOM 676 O O . LEU A 1 92 ? 0.317 0.269 11.381 1.00 95.94 92 LEU A O 1
ATOM 680 N N . LYS A 1 93 ? -1.272 -0.667 10.096 1.00 96.38 93 LYS A N 1
ATOM 681 C CA . LYS A 1 93 ? -0.709 -2.012 10.213 1.00 96.38 93 LYS A CA 1
ATOM 682 C C . LYS A 1 93 ? 0.514 -2.090 9.303 1.00 96.38 93 LYS A C 1
ATOM 684 O O . LYS A 1 93 ? 0.407 -1.768 8.125 1.00 96.38 93 LYS A O 1
ATOM 689 N N . VAL A 1 94 ? 1.657 -2.532 9.814 1.00 95.81 94 VAL A N 1
ATOM 690 C CA . VAL A 1 94 ? 2.879 -2.684 9.011 1.00 95.81 94 VAL A CA 1
ATOM 691 C C . VAL A 1 94 ? 3.157 -4.165 8.795 1.00 95.81 94 VAL A C 1
ATOM 693 O O . VAL A 1 94 ? 3.169 -4.942 9.748 1.00 95.81 94 VAL A O 1
ATOM 696 N N . VAL A 1 95 ? 3.367 -4.563 7.541 1.00 93.75 95 VAL A N 1
ATOM 697 C CA . VAL A 1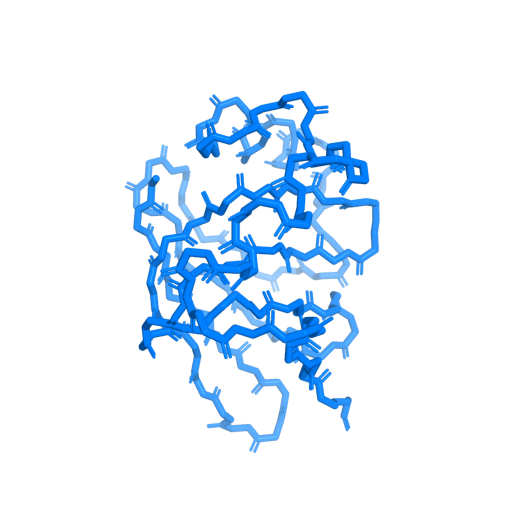 95 ? 3.846 -5.912 7.222 1.00 93.75 95 VAL A CA 1
ATOM 698 C C . VAL A 1 95 ? 5.339 -5.992 7.542 1.00 93.75 95 VAL A C 1
ATOM 700 O O . VAL A 1 95 ? 6.131 -5.210 7.014 1.00 93.75 95 VAL A O 1
ATOM 703 N N . ALA A 1 96 ? 5.708 -6.921 8.425 1.00 83.44 96 ALA A N 1
ATOM 704 C CA . ALA A 1 96 ? 7.102 -7.207 8.752 1.00 83.44 96 ALA A CA 1
ATOM 705 C C . ALA A 1 96 ? 7.828 -7.871 7.567 1.00 83.44 96 ALA A C 1
ATOM 707 O O . ALA A 1 96 ? 7.190 -8.497 6.721 1.00 83.44 96 ALA A O 1
ATOM 708 N N . ARG A 1 97 ? 9.151 -7.687 7.507 1.00 65.06 97 ARG A N 1
ATOM 709 C CA . ARG A 1 97 ? 10.027 -8.346 6.527 1.00 65.06 97 ARG A CA 1
ATOM 710 C C . ARG A 1 97 ? 10.276 -9.801 6.888 1.00 65.06 97 ARG A C 1
ATOM 712 O O . ARG A 1 97 ? 10.309 -10.084 8.106 1.00 65.06 97 ARG A O 1
#